Protein AF-A0A8T5BMP2-F1 (afdb_monomer)

Solvent-accessible surface area (backbone atoms only — not comparable to full-atom values): 4006 Å² total; per-residue (Å²): 104,77,72,52,54,52,51,52,54,48,54,50,52,52,52,53,50,54,56,46,53,35,49,52,54,46,49,53,54,52,50,50,51,53,55,53,44,54,49,42,44,50,50,32,56,72,77,39,62,92,52,86,57,45,62,56,62,49,52,57,47,49,53,54,50,53,49,46,72,73,78,92

Mean predicted aligned error: 5.68 Å

Sequence (72 aa):
MKKEILLEDFKKAWKEVEVKEAKEGFLAHLTAYIIVNAFLIFVNLWTGPGKIWFVWPLAGWAIGLAFHGYFQ

pLDDT: mean 90.31, std 7.04, range [63.81, 98.06]

Secondary structure (DSSP, 8-state):
-HHHHHHHHHHHHHHHHHHHHHHHHHHHHHHHHHHHHHHHHHHHHHH-TTS--THHHHHHHHHHHHHHHHH-

Foldseek 3Di:
DVVVVVVVVVVVVVVVVVVVVLVVVLVVLVVCLVVVLVVVQVCCCVPPVPDPPSVVSNVVSVVVSVCSNVPD

Structure (mmCIF, N/CA/C/O backbone):
data_AF-A0A8T5BMP2-F1
#
_entry.id   AF-A0A8T5BMP2-F1
#
loop_
_atom_site.group_PDB
_atom_site.id
_atom_site.type_symbol
_atom_site.label_atom_id
_atom_site.label_alt_id
_atom_site.label_comp_id
_atom_site.label_asym_id
_atom_site.label_entity_id
_atom_site.label_seq_id
_atom_site.pdbx_PDB_ins_code
_atom_site.Cartn_x
_atom_site.Cartn_y
_atom_site.Cartn_z
_atom_site.occupancy
_atom_site.B_iso_or_equiv
_atom_site.auth_seq_id
_atom_site.auth_comp_id
_atom_site.auth_asym_id
_atom_site.auth_atom_id
_atom_site.pdbx_PDB_model_num
ATOM 1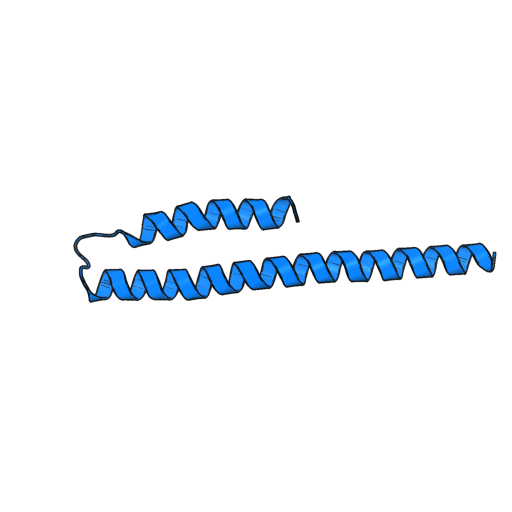 N N . MET A 1 1 ? 24.740 -5.045 -40.695 1.00 71.94 1 MET A N 1
ATOM 2 C CA . MET A 1 1 ? 24.504 -6.487 -40.437 1.00 71.94 1 MET A CA 1
ATOM 3 C C . MET A 1 1 ? 25.014 -6.982 -39.075 1.00 71.94 1 MET A C 1
ATOM 5 O O . MET A 1 1 ? 24.253 -6.875 -38.134 1.00 71.94 1 MET A O 1
ATOM 9 N N . LYS A 1 2 ? 26.258 -7.467 -38.875 1.00 81.25 2 LYS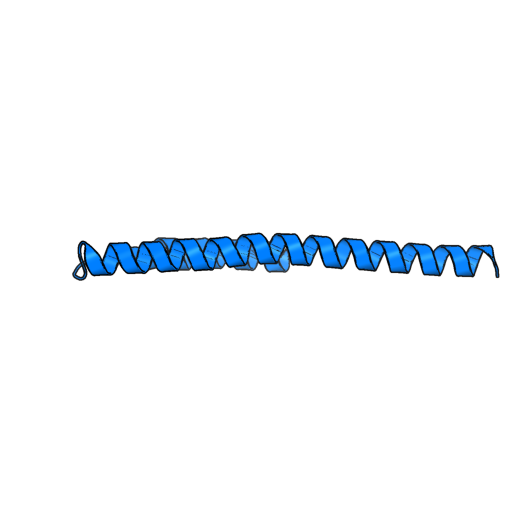 A N 1
ATOM 10 C CA . LYS A 1 2 ? 26.660 -8.098 -37.582 1.00 81.25 2 LYS A CA 1
ATOM 11 C C . LYS A 1 2 ? 26.581 -7.165 -36.355 1.00 81.25 2 LYS A C 1
ATOM 13 O O . LYS A 1 2 ? 26.103 -7.565 -35.304 1.00 81.25 2 LYS A O 1
ATOM 18 N N . LYS A 1 3 ? 27.009 -5.904 -36.513 1.00 82.88 3 LYS A N 1
ATOM 19 C CA . LYS A 1 3 ? 26.917 -4.849 -35.479 1.00 82.88 3 LYS A CA 1
ATOM 20 C C . LYS A 1 3 ? 25.471 -4.438 -35.172 1.00 82.88 3 LYS A C 1
ATOM 22 O O . LYS A 1 3 ? 25.171 -3.990 -34.079 1.00 82.88 3 LYS A O 1
ATOM 27 N N . GLU A 1 4 ? 24.600 -4.584 -36.158 1.00 85.75 4 GLU A N 1
ATOM 28 C CA . GLU A 1 4 ? 23.189 -4.205 -36.105 1.00 85.75 4 GLU A CA 1
ATOM 29 C C . GLU A 1 4 ? 22.401 -5.247 -35.314 1.00 85.75 4 GLU A C 1
ATOM 31 O O . GLU A 1 4 ? 21.731 -4.901 -34.353 1.00 85.75 4 GLU A O 1
ATOM 36 N N . ILE A 1 5 ? 22.629 -6.527 -35.624 1.00 84.81 5 ILE A N 1
ATOM 37 C CA . ILE A 1 5 ? 22.105 -7.672 -34.869 1.00 84.81 5 ILE A CA 1
ATOM 38 C C . ILE A 1 5 ? 22.544 -7.588 -33.397 1.00 84.81 5 ILE A C 1
ATOM 40 O O . ILE A 1 5 ? 21.712 -7.670 -32.503 1.00 84.81 5 ILE A O 1
ATOM 44 N N . LEU A 1 6 ? 23.827 -7.297 -33.139 1.00 90.00 6 LEU A N 1
ATOM 45 C CA . LEU A 1 6 ? 24.353 -7.150 -31.776 1.00 90.00 6 LEU A CA 1
ATOM 46 C C . LEU A 1 6 ? 23.669 -6.024 -30.979 1.00 90.00 6 LEU A C 1
ATOM 48 O O . LEU A 1 6 ? 23.419 -6.173 -29.786 1.00 90.00 6 LEU A O 1
ATOM 52 N N . LEU A 1 7 ? 23.399 -4.882 -31.620 1.00 91.38 7 LEU A N 1
ATOM 53 C CA . LEU A 1 7 ? 22.740 -3.746 -30.971 1.00 91.38 7 LEU A CA 1
ATOM 54 C C . LEU A 1 7 ? 21.277 -4.052 -30.644 1.00 91.38 7 LEU A C 1
ATOM 56 O O . LEU A 1 7 ? 20.808 -3.651 -29.581 1.00 91.38 7 LEU A O 1
ATOM 60 N N . GLU A 1 8 ? 20.571 -4.745 -31.534 1.00 91.38 8 GLU A N 1
ATOM 61 C CA . GLU A 1 8 ? 19.184 -5.166 -31.314 1.00 91.38 8 GLU A CA 1
ATOM 62 C C . GLU A 1 8 ? 19.083 -6.170 -30.154 1.00 91.38 8 GLU A C 1
ATOM 64 O O . GLU A 1 8 ? 18.271 -5.975 -29.246 1.00 91.38 8 GLU A O 1
ATOM 69 N N . ASP A 1 9 ? 19.965 -7.173 -30.116 1.00 91.31 9 ASP A N 1
ATOM 70 C CA . ASP A 1 9 ? 20.013 -8.165 -29.035 1.00 91.31 9 ASP A CA 1
ATOM 71 C C . ASP A 1 9 ? 20.330 -7.515 -27.681 1.00 91.31 9 ASP A C 1
ATOM 73 O O . ASP A 1 9 ? 19.681 -7.805 -26.673 1.00 91.31 9 ASP A O 1
ATOM 77 N N . PHE A 1 10 ? 21.287 -6.581 -27.659 1.00 92.31 10 PHE A N 1
ATOM 78 C CA . PHE A 1 10 ? 21.640 -5.844 -26.448 1.00 92.31 10 PHE A CA 1
ATOM 79 C C . PHE A 1 10 ? 20.470 -4.979 -25.968 1.00 92.31 10 PHE A C 1
ATOM 81 O O . PHE A 1 10 ? 20.073 -5.084 -24.811 1.00 92.31 10 PHE A O 1
ATOM 88 N N . LYS A 1 11 ? 19.855 -4.174 -26.844 1.00 93.88 11 LYS A N 1
ATOM 89 C CA . LYS A 1 11 ? 18.688 -3.345 -26.483 1.00 93.88 11 LYS A CA 1
ATOM 90 C C . LYS A 1 11 ? 17.536 -4.183 -25.938 1.00 93.88 11 LYS A C 1
ATOM 92 O O . LYS A 1 11 ? 16.889 -3.771 -24.978 1.00 93.88 11 LYS A O 1
ATOM 97 N N . LYS A 1 12 ? 17.280 -5.348 -26.539 1.00 93.94 12 LYS A N 1
ATOM 98 C CA . LYS A 1 12 ? 16.244 -6.271 -26.079 1.00 93.94 12 LYS A CA 1
ATOM 99 C C . LYS A 1 12 ? 16.554 -6.798 -24.679 1.00 93.94 12 LYS A C 1
ATOM 101 O O . LYS A 1 12 ? 15.694 -6.697 -23.810 1.00 93.94 12 LYS A O 1
ATOM 106 N N . ALA A 1 13 ? 17.774 -7.281 -24.447 1.00 92.00 13 ALA A N 1
ATOM 107 C CA . ALA A 1 13 ? 18.194 -7.784 -23.141 1.00 92.00 13 ALA A CA 1
ATOM 108 C C . ALA A 1 13 ? 18.125 -6.700 -22.051 1.00 92.00 13 ALA A C 1
ATOM 110 O O . ALA A 1 13 ? 17.605 -6.952 -20.969 1.00 92.00 13 ALA A O 1
ATOM 111 N N . TRP A 1 14 ? 18.573 -5.475 -22.346 1.00 92.25 14 TRP A N 1
ATOM 112 C CA . TRP A 1 14 ? 18.462 -4.350 -21.410 1.00 92.25 14 TRP A CA 1
ATOM 113 C C . TRP A 1 14 ? 17.017 -4.017 -21.066 1.00 92.25 14 TRP A C 1
ATOM 115 O O . TRP A 1 14 ? 16.687 -3.871 -19.893 1.00 92.25 14 TRP A O 1
ATOM 125 N N . LYS A 1 15 ? 16.142 -3.967 -22.073 1.00 92.12 15 LYS A N 1
ATOM 126 C CA . LYS A 1 15 ? 14.715 -3.715 -21.863 1.00 92.12 15 LYS A CA 1
ATOM 127 C C . LYS A 1 15 ? 14.047 -4.824 -21.045 1.00 92.12 15 LYS A C 1
ATOM 129 O O . LYS A 1 15 ? 13.168 -4.546 -20.238 1.00 92.12 15 LYS A O 1
ATOM 134 N N . GLU A 1 16 ? 14.444 -6.080 -21.245 1.00 91.69 16 GLU A N 1
ATOM 135 C CA . GLU A 1 16 ? 13.948 -7.206 -20.446 1.00 91.69 16 GLU A CA 1
ATOM 136 C C . GLU A 1 16 ? 14.372 -7.101 -18.976 1.00 91.69 16 GLU A C 1
ATOM 138 O O . GLU A 1 16 ? 13.545 -7.347 -18.096 1.00 91.69 16 GLU A O 1
ATOM 143 N N . VAL A 1 17 ? 15.619 -6.701 -18.707 1.00 90.31 17 VAL A N 1
ATOM 144 C CA . VAL A 1 17 ? 16.125 -6.475 -17.343 1.00 90.31 17 VAL A CA 1
ATOM 145 C C . VAL A 1 17 ? 15.385 -5.319 -16.672 1.00 90.31 17 VAL A C 1
ATOM 147 O O . VAL A 1 17 ? 14.849 -5.507 -15.585 1.00 90.31 17 VAL A O 1
ATOM 150 N N . GLU A 1 18 ? 15.260 -4.175 -17.345 1.00 89.06 18 GLU A N 1
ATOM 151 C CA . GLU A 1 18 ? 14.575 -2.982 -16.824 1.00 89.06 18 GLU A CA 1
ATOM 152 C C . GLU A 1 18 ? 13.115 -3.281 -16.442 1.00 89.06 18 GLU A C 1
ATOM 154 O O . GLU A 1 18 ? 12.667 -2.990 -15.333 1.00 89.06 18 GLU A O 1
ATOM 159 N N . VAL A 1 19 ? 12.377 -3.969 -17.322 1.00 87.69 19 VAL A N 1
ATOM 160 C CA . VAL A 1 19 ? 10.991 -4.384 -17.047 1.00 87.69 19 VAL A CA 1
ATOM 161 C C . VAL A 1 19 ? 10.915 -5.358 -15.870 1.00 87.69 19 VAL A C 1
ATOM 163 O O . VAL A 1 19 ? 9.918 -5.376 -15.143 1.00 87.69 19 VAL A O 1
ATOM 166 N N . LYS A 1 20 ? 11.923 -6.214 -15.697 1.00 89.12 20 LYS A N 1
ATOM 167 C CA . LYS A 1 20 ? 11.956 -7.186 -14.605 1.00 89.12 20 LYS A CA 1
ATOM 168 C C . LYS A 1 20 ? 12.216 -6.503 -13.264 1.00 89.12 20 LYS A C 1
ATOM 170 O O . LYS A 1 20 ? 11.487 -6.779 -12.315 1.00 89.12 20 LYS A O 1
ATOM 175 N N . GLU A 1 21 ? 13.175 -5.586 -13.207 1.00 87.75 21 GLU A N 1
ATOM 176 C CA . GLU A 1 21 ? 13.498 -4.819 -11.999 1.00 87.75 21 GLU A CA 1
ATOM 177 C C . GLU A 1 21 ? 12.312 -3.963 -11.535 1.00 87.75 21 GLU A C 1
ATOM 179 O O . GLU A 1 21 ? 11.952 -4.005 -10.356 1.00 87.75 21 GLU A O 1
ATOM 184 N N . ALA 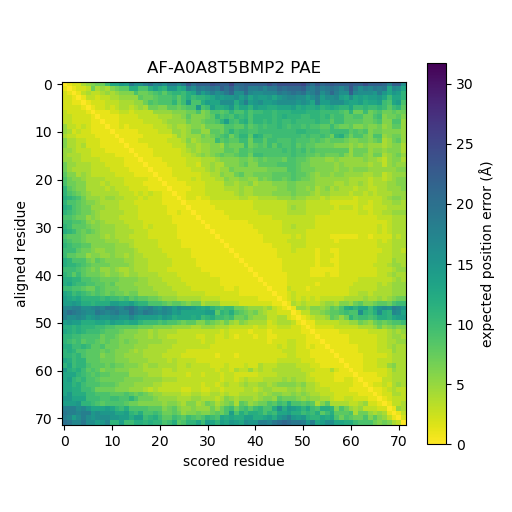A 1 22 ? 11.630 -3.275 -12.459 1.00 86.75 22 ALA A N 1
ATOM 185 C CA . ALA A 1 22 ? 10.426 -2.501 -12.145 1.00 86.75 22 ALA A CA 1
ATOM 186 C C . ALA A 1 22 ? 9.316 -3.381 -11.532 1.00 86.75 22 ALA A C 1
ATOM 188 O O . ALA A 1 22 ? 8.712 -3.041 -10.510 1.00 86.75 22 ALA A O 1
ATOM 189 N N . LYS A 1 23 ? 9.088 -4.573 -12.105 1.00 87.25 23 LYS A N 1
ATOM 190 C CA . LYS A 1 23 ? 8.108 -5.541 -11.584 1.00 87.25 23 LYS A CA 1
ATOM 191 C C . LYS A 1 23 ? 8.484 -6.070 -10.206 1.00 87.25 23 LYS A C 1
ATOM 193 O O . LYS A 1 23 ? 7.612 -6.172 -9.345 1.00 87.25 23 LYS A O 1
ATOM 198 N N . GLU A 1 24 ? 9.745 -6.440 -10.000 1.00 89.88 24 GLU A N 1
ATOM 199 C CA . GLU A 1 24 ? 10.222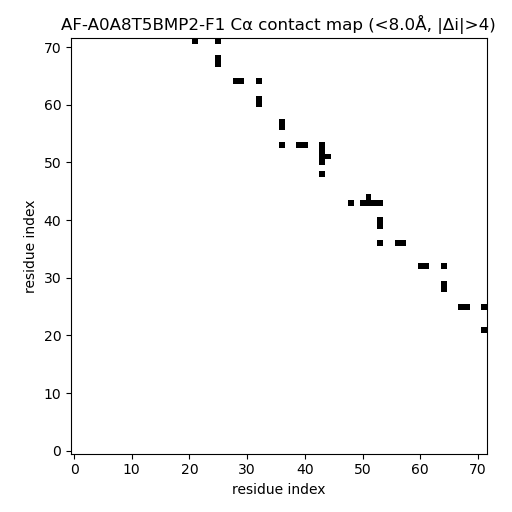 -6.966 -8.718 1.00 89.88 24 GLU A CA 1
ATOM 200 C C . GLU A 1 24 ? 10.107 -5.911 -7.608 1.00 89.88 24 GLU A C 1
ATOM 202 O O . GLU A 1 24 ? 9.602 -6.221 -6.524 1.00 89.88 24 GLU A O 1
ATOM 207 N N . GLY A 1 25 ? 10.458 -4.653 -7.898 1.00 87.69 25 GLY A N 1
ATOM 208 C CA . GLY A 1 25 ? 10.267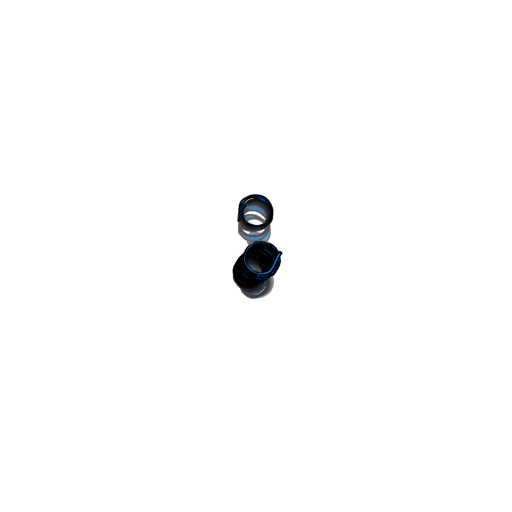 -3.529 -6.980 1.00 87.69 25 GLY A CA 1
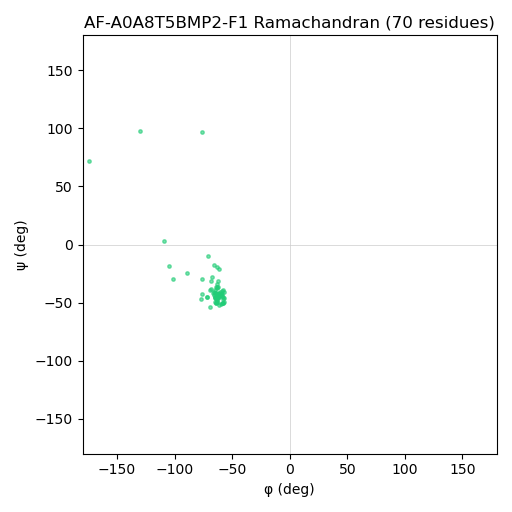ATOM 209 C C . GLY A 1 25 ? 8.797 -3.326 -6.605 1.00 87.69 25 GLY A C 1
ATOM 210 O O . GLY A 1 25 ? 8.449 -3.325 -5.422 1.00 87.69 25 GLY A O 1
ATOM 211 N N . PHE A 1 26 ? 7.906 -3.244 -7.597 1.00 90.50 26 PHE A N 1
ATOM 212 C CA . PHE A 1 26 ? 6.470 -3.092 -7.348 1.00 90.50 26 PHE A CA 1
ATOM 213 C C . PHE A 1 26 ? 5.885 -4.256 -6.529 1.00 90.50 26 PHE A C 1
ATOM 215 O O . PHE A 1 26 ? 5.122 -4.031 -5.585 1.00 90.50 26 PHE A O 1
ATOM 222 N N . LEU A 1 27 ? 6.263 -5.501 -6.841 1.00 91.50 27 LEU A N 1
ATOM 223 C CA . L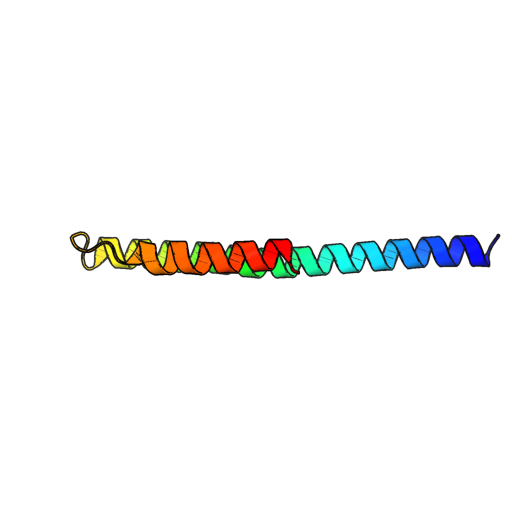EU A 1 27 ? 5.799 -6.684 -6.110 1.00 91.50 27 LEU A CA 1
ATOM 224 C C . LEU A 1 27 ? 6.234 -6.671 -4.642 1.00 91.50 27 LEU A C 1
ATOM 226 O O . LEU A 1 27 ? 5.452 -7.084 -3.781 1.00 91.50 27 LEU A O 1
ATOM 230 N N . ALA A 1 28 ? 7.435 -6.178 -4.335 1.00 91.75 28 ALA A N 1
ATOM 231 C CA . ALA A 1 28 ? 7.890 -6.032 -2.956 1.00 91.75 28 ALA A CA 1
ATOM 232 C C . ALA A 1 28 ? 6.993 -5.058 -2.170 1.00 91.75 28 ALA A C 1
ATOM 234 O O . ALA A 1 28 ? 6.532 -5.384 -1.071 1.00 91.75 28 ALA A O 1
ATOM 235 N N . HIS A 1 29 ? 6.667 -3.902 -2.758 1.00 92.38 29 HIS A N 1
ATOM 236 C CA . HIS A 1 29 ? 5.772 -2.918 -2.142 1.00 92.38 29 HIS A CA 1
ATOM 237 C C . HIS A 1 29 ? 4.334 -3.430 -2.006 1.00 92.38 29 HIS A C 1
ATOM 239 O O . HIS A 1 29 ? 3.719 -3.249 -0.954 1.00 92.38 29 HIS A O 1
ATOM 245 N N . LEU A 1 30 ? 3.810 -4.119 -3.023 1.00 94.62 30 LEU A N 1
ATOM 246 C CA . LEU A 1 30 ? 2.485 -4.740 -2.976 1.00 94.62 30 LEU A CA 1
ATOM 247 C C . LEU A 1 30 ? 2.409 -5.815 -1.882 1.00 94.62 30 LEU A C 1
ATOM 249 O O . LEU A 1 30 ? 1.437 -5.874 -1.129 1.00 94.62 30 LEU A O 1
ATOM 253 N N . THR A 1 31 ? 3.447 -6.639 -1.756 1.00 95.56 31 THR A N 1
ATOM 254 C CA . THR A 1 31 ? 3.518 -7.683 -0.726 1.00 95.56 31 THR A CA 1
ATOM 255 C C . THR A 1 31 ? 3.535 -7.068 0.671 1.00 95.56 31 THR A C 1
ATOM 257 O O . THR A 1 31 ? 2.750 -7.470 1.533 1.00 95.56 31 THR A O 1
ATOM 260 N N . ALA A 1 32 ? 4.367 -6.044 0.889 1.00 95.56 32 ALA A N 1
ATOM 261 C CA . ALA A 1 32 ? 4.399 -5.309 2.150 1.00 95.56 32 ALA A CA 1
ATOM 262 C C . ALA A 1 32 ? 3.040 -4.660 2.464 1.00 95.56 32 ALA A C 1
ATOM 264 O O . ALA A 1 32 ? 2.558 -4.763 3.593 1.00 95.56 32 ALA A O 1
ATOM 265 N N . TYR A 1 33 ? 2.391 -4.057 1.462 1.00 96.19 33 TYR A N 1
ATOM 266 C CA . TYR A 1 33 ? 1.063 -3.464 1.599 1.00 96.19 33 TYR A CA 1
ATOM 267 C C . TYR A 1 33 ? 0.031 -4.483 2.095 1.00 96.19 33 TYR A C 1
ATOM 269 O O . TYR A 1 33 ? -0.678 -4.201 3.062 1.00 96.19 33 TYR A O 1
ATOM 277 N N . ILE A 1 34 ? -0.031 -5.667 1.480 1.00 97.06 34 ILE A N 1
ATOM 278 C CA . ILE A 1 34 ? -0.994 -6.714 1.850 1.00 97.06 34 ILE A CA 1
ATOM 279 C C . ILE A 1 34 ? -0.730 -7.216 3.272 1.00 97.06 34 ILE A C 1
ATOM 281 O O . ILE A 1 34 ? -1.654 -7.259 4.084 1.00 97.06 34 ILE A O 1
ATOM 285 N N . ILE A 1 35 ? 0.520 -7.569 3.590 1.00 98.06 35 ILE A N 1
ATOM 286 C CA . ILE A 1 35 ? 0.877 -8.163 4.888 1.00 98.06 35 ILE A CA 1
ATOM 287 C C . ILE A 1 35 ? 0.604 -7.180 6.028 1.00 98.06 35 ILE A C 1
ATOM 289 O O . ILE A 1 35 ? -0.056 -7.533 7.008 1.00 98.06 35 ILE A O 1
ATOM 293 N N . VAL A 1 36 ? 1.078 -5.939 5.895 1.00 97.62 36 VAL A N 1
ATOM 294 C CA . VAL A 1 36 ? 0.917 -4.923 6.941 1.00 97.62 36 VAL A CA 1
ATOM 295 C C . VAL A 1 36 ? -0.556 -4.581 7.132 1.00 97.62 36 VAL A C 1
ATOM 297 O O . VAL A 1 36 ? -1.027 -4.555 8.267 1.00 97.62 36 VAL A O 1
ATOM 300 N N . ASN A 1 37 ? -1.322 -4.372 6.058 1.00 97.56 37 ASN A N 1
ATOM 301 C CA . ASN A 1 37 ? -2.735 -4.028 6.204 1.00 97.56 37 ASN A CA 1
ATOM 302 C C . ASN A 1 37 ? -3.572 -5.185 6.751 1.00 97.56 37 ASN A C 1
ATOM 304 O O . ASN A 1 37 ? -4.430 -4.942 7.596 1.00 97.56 37 ASN A O 1
ATOM 308 N N . ALA A 1 38 ? -3.303 -6.432 6.353 1.00 97.69 38 ALA A N 1
ATOM 309 C CA . ALA A 1 38 ? -3.962 -7.595 6.946 1.00 97.69 38 ALA A CA 1
ATOM 310 C C . ALA A 1 38 ? -3.712 -7.666 8.462 1.00 97.69 38 ALA A C 1
ATOM 312 O O . ALA A 1 38 ? -4.646 -7.880 9.239 1.00 97.69 38 ALA A O 1
ATOM 313 N N . PHE A 1 39 ? -2.474 -7.405 8.893 1.00 97.75 39 PHE A N 1
ATOM 314 C CA . PHE A 1 39 ? -2.128 -7.325 10.309 1.00 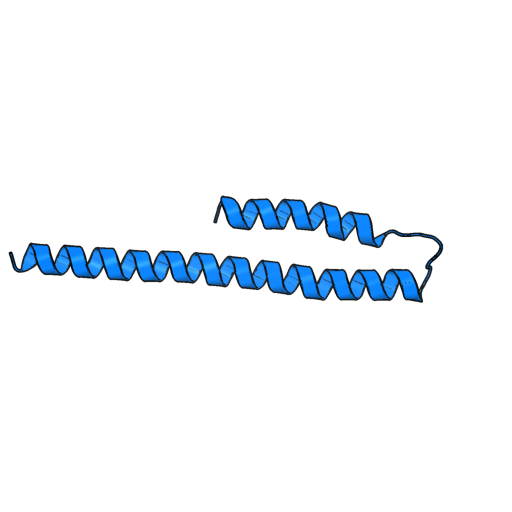97.75 39 PHE A CA 1
ATOM 315 C C . PHE A 1 39 ? -2.856 -6.177 11.028 1.00 97.75 39 PHE A C 1
ATOM 317 O O . PHE A 1 39 ? -3.433 -6.393 12.092 1.00 97.75 39 PHE A O 1
ATOM 324 N N . LEU A 1 40 ? -2.896 -4.972 10.451 1.00 96.88 40 LEU A N 1
ATOM 325 C CA . LEU A 1 40 ? -3.586 -3.825 11.059 1.00 96.88 40 LEU A CA 1
ATOM 326 C C . LEU A 1 40 ? -5.102 -4.035 11.152 1.00 96.88 40 LEU A C 1
ATOM 328 O O . LEU A 1 40 ? -5.699 -3.683 12.169 1.00 96.88 40 LEU A O 1
ATOM 332 N N . ILE A 1 41 ? -5.716 -4.645 10.134 1.00 96.50 41 ILE A N 1
ATOM 333 C CA . ILE A 1 41 ? -7.127 -5.056 10.161 1.00 96.50 41 ILE A CA 1
ATOM 334 C C . ILE A 1 41 ? -7.362 -6.003 11.338 1.00 96.50 41 ILE A C 1
ATOM 336 O O . ILE A 1 41 ? -8.260 -5.764 12.146 1.00 96.50 41 ILE A O 1
ATOM 340 N N . PHE A 1 42 ? -6.531 -7.041 11.467 1.00 97.00 42 PHE A N 1
ATOM 341 C CA . PHE A 1 42 ? -6.631 -7.998 12.564 1.00 97.00 42 PHE A CA 1
ATOM 342 C C . PHE A 1 42 ? -6.514 -7.309 13.929 1.00 97.00 42 PHE A C 1
ATOM 344 O O . PHE A 1 42 ? -7.392 -7.474 14.775 1.00 97.00 42 PHE A O 1
ATOM 351 N N . VAL A 1 43 ? -5.483 -6.481 14.128 1.00 96.69 43 VAL A N 1
ATOM 352 C CA . VAL A 1 43 ? -5.278 -5.739 15.381 1.00 96.69 43 VAL A CA 1
ATOM 353 C C . VAL A 1 43 ? -6.477 -4.853 15.690 1.00 96.69 43 VAL A C 1
ATOM 355 O O . VAL A 1 43 ? -6.949 -4.843 16.827 1.00 96.69 43 VAL A O 1
ATOM 358 N N . ASN A 1 44 ? -6.998 -4.120 14.708 1.00 96.19 44 ASN A N 1
ATOM 359 C CA . ASN A 1 44 ? -8.122 -3.228 14.934 1.00 96.19 44 ASN A CA 1
ATOM 360 C C . ASN A 1 44 ? -9.381 -3.990 15.369 1.00 96.19 44 ASN A C 1
ATOM 362 O O . ASN A 1 44 ? -10.016 -3.596 16.351 1.00 96.19 44 ASN A O 1
ATOM 366 N N . LEU A 1 45 ? -9.724 -5.071 14.668 1.00 94.81 45 LEU A N 1
ATOM 367 C CA . LEU A 1 45 ? -10.912 -5.863 14.982 1.00 94.81 45 LEU A CA 1
ATOM 368 C C . LEU A 1 45 ? -10.771 -6.613 16.312 1.00 94.81 45 LEU A C 1
ATOM 370 O O . LEU A 1 45 ? -11.763 -6.776 17.017 1.00 94.81 45 LEU A O 1
ATOM 374 N N . TRP A 1 46 ? -9.552 -7.015 16.681 1.00 95.88 46 TRP A N 1
ATOM 375 C CA . TRP A 1 46 ? -9.276 -7.711 17.939 1.00 95.88 46 TRP A CA 1
ATOM 376 C C . TRP A 1 46 ? -9.280 -6.782 19.159 1.00 95.88 46 TRP A C 1
ATOM 378 O O . TRP A 1 46 ? -9.813 -7.128 20.209 1.00 95.88 46 TRP A O 1
ATOM 388 N N . THR A 1 47 ? -8.677 -5.598 19.040 1.00 92.75 47 THR A N 1
ATOM 389 C CA . THR A 1 47 ? -8.470 -4.685 20.182 1.00 92.75 47 THR A CA 1
ATOM 390 C C . THR A 1 47 ? -9.626 -3.721 20.418 1.00 92.75 47 THR A C 1
ATOM 392 O O . THR A 1 47 ? -9.804 -3.237 21.535 1.00 92.75 47 THR A O 1
ATOM 395 N N . GLY A 1 48 ? -10.416 -3.414 19.391 1.00 86.44 48 GLY A N 1
ATOM 396 C CA . GLY A 1 48 ? -11.440 -2.382 19.491 1.00 86.44 48 GLY A CA 1
ATOM 397 C C . GLY A 1 48 ? -12.302 -2.295 18.238 1.00 86.44 48 GLY A C 1
ATOM 398 O O . GLY A 1 48 ? -12.203 -1.300 17.515 1.00 86.44 48 GLY A O 1
ATOM 399 N N . PRO A 1 49 ? -13.189 -3.277 17.990 1.00 82.38 49 PRO A N 1
ATOM 400 C CA . PRO A 1 49 ? -14.005 -3.322 16.775 1.00 82.38 49 PRO A CA 1
ATOM 401 C C . PRO A 1 49 ? -14.971 -2.132 16.651 1.00 82.38 49 PRO A C 1
ATOM 403 O O . PRO A 1 49 ? -15.406 -1.804 15.553 1.00 82.38 49 PRO A O 1
ATOM 406 N N . GLY A 1 50 ? -15.274 -1.438 17.756 1.00 86.75 50 GLY A N 1
ATOM 407 C CA . GLY A 1 50 ? -16.112 -0.235 17.758 1.00 86.75 50 GLY A CA 1
ATOM 408 C C . GLY A 1 50 ? -15.460 1.011 17.143 1.00 86.75 50 GLY A C 1
ATOM 409 O O . GLY A 1 50 ? -16.146 2.010 16.939 1.00 86.75 50 GLY A O 1
ATOM 410 N N . LYS A 1 51 ? -14.153 0.987 16.847 1.00 87.44 51 LYS A N 1
ATOM 411 C CA . LYS A 1 51 ? -13.449 2.089 16.177 1.00 87.44 51 LYS A CA 1
ATOM 412 C C . LYS A 1 51 ? -12.644 1.562 15.000 1.00 87.44 51 LYS A C 1
ATOM 414 O O . LYS A 1 51 ? -11.523 1.112 15.187 1.00 87.44 51 LYS A O 1
ATOM 419 N N . ILE A 1 52 ? -13.189 1.665 13.793 1.00 94.06 52 ILE A N 1
ATOM 420 C CA . ILE A 1 52 ? -12.513 1.250 12.559 1.00 94.06 52 ILE A CA 1
ATOM 421 C C . ILE A 1 52 ? -11.457 2.300 12.174 1.00 94.06 52 ILE A C 1
ATOM 423 O O . ILE A 1 52 ? -11.776 3.321 11.567 1.00 94.06 52 ILE A O 1
ATOM 427 N N . TRP A 1 53 ? -10.198 2.074 12.542 1.00 94.19 53 TRP A N 1
ATOM 428 C CA . TRP A 1 53 ? -9.073 2.952 12.205 1.00 94.19 53 TRP A CA 1
ATOM 429 C C . TRP A 1 53 ? -8.170 2.385 11.107 1.00 94.19 53 TRP A C 1
ATOM 431 O O . TRP A 1 53 ? -7.463 3.168 10.477 1.00 94.19 53 TRP A O 1
ATOM 441 N N . PHE A 1 54 ? -8.205 1.074 10.820 1.00 94.88 54 PHE A N 1
ATOM 442 C CA . PHE A 1 54 ? -7.349 0.470 9.781 1.00 94.88 54 PHE A CA 1
ATOM 443 C C . PHE A 1 54 ? -7.611 1.042 8.374 1.00 94.88 54 PHE A C 1
ATOM 445 O O . PHE A 1 54 ? -6.756 0.952 7.498 1.00 94.88 54 PHE A O 1
ATOM 452 N N . VAL A 1 55 ? -8.782 1.647 8.145 1.00 95.12 55 VAL A N 1
ATOM 453 C CA . VAL A 1 55 ? -9.170 2.239 6.854 1.00 95.12 55 VAL A CA 1
ATOM 454 C C . VAL A 1 55 ? -8.253 3.382 6.426 1.00 95.12 55 VAL A C 1
ATOM 456 O O . VAL A 1 55 ? -8.018 3.557 5.234 1.00 95.12 55 VAL A O 1
ATOM 459 N N . TRP A 1 56 ? -7.697 4.131 7.381 1.00 95.19 56 TRP A N 1
ATOM 460 C CA . TRP A 1 56 ? -6.811 5.259 7.099 1.00 95.19 56 TRP A CA 1
ATOM 461 C C . TRP A 1 56 ? -5.457 4.819 6.521 1.00 95.19 56 TRP A C 1
ATOM 463 O O . TRP A 1 56 ? -5.120 5.290 5.433 1.00 95.19 56 TRP A O 1
ATOM 473 N N . PRO A 1 57 ? -4.689 3.904 7.158 1.00 94.31 57 PRO A N 1
ATOM 474 C CA . PRO A 1 57 ? -3.483 3.356 6.544 1.00 94.31 57 PRO A CA 1
ATOM 475 C C . PRO A 1 57 ? -3.793 2.564 5.268 1.00 94.31 57 PRO A C 1
ATOM 477 O O . PRO A 1 57 ? -3.058 2.715 4.295 1.00 94.31 57 PRO A O 1
ATOM 480 N N . LEU A 1 58 ? -4.904 1.815 5.213 1.00 95.12 58 LEU A N 1
ATOM 481 C CA . LEU A 1 58 ? -5.301 1.064 4.016 1.00 95.12 58 LEU A CA 1
ATOM 482 C C . LEU A 1 58 ? -5.480 1.980 2.798 1.00 95.12 58 LEU A C 1
ATOM 484 O O . LEU A 1 58 ? -4.894 1.717 1.747 1.00 95.12 58 LEU A O 1
ATOM 488 N N . ALA A 1 59 ? -6.249 3.063 2.942 1.00 95.19 59 ALA A N 1
ATOM 489 C CA . ALA A 1 59 ? -6.503 4.020 1.868 1.00 95.19 59 ALA A CA 1
ATOM 490 C C . ALA A 1 59 ? -5.270 4.882 1.554 1.00 95.19 59 ALA A C 1
ATOM 492 O O . ALA A 1 59 ? -4.910 5.040 0.388 1.00 95.19 59 ALA A O 1
ATOM 493 N N . GLY A 1 60 ? -4.589 5.404 2.579 1.00 94.44 60 GLY A N 1
ATOM 494 C CA . GLY A 1 60 ? -3.410 6.253 2.397 1.00 94.44 60 GLY A CA 1
ATOM 495 C C . GLY A 1 60 ? -2.269 5.526 1.686 1.00 94.44 60 GLY A C 1
ATOM 496 O O . GLY A 1 60 ? -1.666 6.065 0.758 1.00 94.44 60 GLY A O 1
ATOM 497 N N . TRP A 1 61 ? -2.002 4.274 2.063 1.00 94.19 61 TRP A N 1
ATOM 498 C CA . TRP A 1 61 ? -0.972 3.474 1.403 1.00 94.19 61 TRP A CA 1
ATOM 499 C C . TRP A 1 61 ? -1.417 2.937 0.040 1.00 94.19 61 TRP A C 1
ATOM 501 O O . TRP A 1 61 ? -0.567 2.804 -0.835 1.00 94.19 61 TRP A O 1
ATOM 511 N N . ALA A 1 62 ? -2.714 2.674 -0.183 1.00 93.12 62 ALA A N 1
ATOM 512 C CA . ALA A 1 62 ? -3.210 2.260 -1.503 1.00 93.12 62 ALA A CA 1
ATOM 513 C C . ALA A 1 62 ? -2.899 3.318 -2.564 1.00 93.12 62 ALA A C 1
ATOM 515 O O . ALA A 1 62 ? -2.490 2.989 -3.676 1.00 93.12 62 ALA A O 1
ATOM 516 N N . ILE A 1 63 ? -3.046 4.592 -2.191 1.00 92.69 63 ILE A N 1
ATOM 517 C CA . ILE A 1 63 ? -2.696 5.722 -3.047 1.00 92.69 63 ILE A CA 1
ATOM 518 C C . ILE A 1 63 ? -1.194 5.683 -3.362 1.00 92.69 63 ILE A C 1
ATOM 520 O O . ILE A 1 63 ? -0.824 5.666 -4.532 1.00 92.69 63 ILE A O 1
ATOM 524 N N . GLY A 1 64 ? -0.327 5.587 -2.347 1.00 88.81 64 GLY A N 1
ATOM 525 C CA . GLY A 1 64 ? 1.128 5.504 -2.545 1.00 88.81 64 GLY A CA 1
ATOM 526 C C . GLY A 1 64 ? 1.565 4.321 -3.421 1.00 88.81 64 GLY A C 1
ATOM 527 O O . GLY A 1 64 ? 2.424 4.476 -4.288 1.00 88.81 64 GLY A O 1
ATOM 528 N N . LEU A 1 65 ? 0.921 3.164 -3.259 1.00 91.12 65 LEU A N 1
ATOM 529 C CA . LEU A 1 65 ? 1.170 1.977 -4.074 1.00 91.12 65 LEU A CA 1
ATOM 530 C C . LEU A 1 65 ? 0.757 2.184 -5.540 1.00 91.12 65 LEU A C 1
ATOM 532 O O . LEU A 1 65 ? 1.492 1.783 -6.442 1.00 91.12 65 LEU A O 1
ATOM 536 N N . ALA A 1 66 ? -0.382 2.841 -5.787 1.00 88.00 66 ALA A N 1
ATOM 537 C CA . ALA A 1 66 ? -0.820 3.185 -7.139 1.00 88.00 66 ALA A CA 1
ATOM 538 C C . ALA A 1 66 ? 0.155 4.157 -7.826 1.00 88.00 66 ALA A C 1
ATOM 540 O O . ALA A 1 66 ? 0.419 4.018 -9.019 1.00 88.00 66 ALA A O 1
ATOM 541 N N . PHE A 1 67 ? 0.737 5.096 -7.072 1.00 86.81 67 PHE A N 1
ATOM 542 C CA . PHE A 1 67 ? 1.785 5.980 -7.582 1.00 86.81 67 PHE A CA 1
ATOM 543 C C . PHE A 1 67 ? 3.066 5.209 -7.936 1.00 86.81 67 PHE A C 1
ATOM 545 O O . PHE A 1 67 ? 3.613 5.428 -9.011 1.00 86.81 67 PHE A O 1
ATOM 552 N N . HIS A 1 68 ? 3.526 4.269 -7.105 1.00 79.81 68 HIS A N 1
ATOM 553 C CA . HIS A 1 68 ? 4.680 3.433 -7.468 1.00 79.81 68 HIS A CA 1
ATO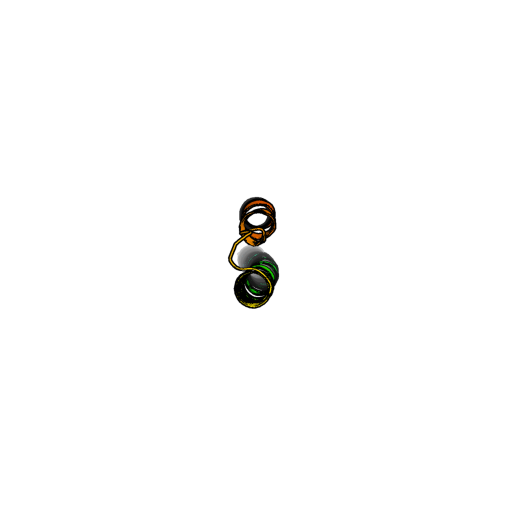M 554 C C . HIS A 1 68 ? 4.427 2.587 -8.719 1.00 79.81 68 HIS A C 1
ATOM 556 O O . HIS A 1 68 ? 5.265 2.570 -9.605 1.00 79.81 68 HIS A O 1
ATOM 562 N N . GLY A 1 69 ? 3.256 1.959 -8.855 1.00 75.81 69 GLY A N 1
ATOM 563 C CA . GLY A 1 69 ? 2.953 1.151 -10.043 1.00 75.81 69 GLY A CA 1
ATOM 564 C C . GLY A 1 69 ? 2.848 1.937 -11.359 1.00 75.81 69 GLY A C 1
ATOM 565 O O . GLY A 1 69 ? 2.890 1.330 -12.424 1.00 75.81 69 GLY A O 1
ATOM 566 N N . TYR A 1 70 ? 2.679 3.262 -11.299 1.00 70.38 70 TYR A N 1
ATOM 567 C CA . TYR A 1 70 ? 2.571 4.122 -12.482 1.00 70.38 70 TYR A CA 1
ATOM 568 C C . TYR A 1 70 ? 3.868 4.881 -12.806 1.00 70.38 70 TYR A C 1
ATOM 570 O O . TYR A 1 70 ? 4.114 5.192 -13.970 1.00 70.38 70 TYR A O 1
ATOM 578 N N . PHE A 1 71 ? 4.682 5.208 -11.797 1.00 67.62 71 PHE A N 1
ATOM 579 C CA . PHE A 1 71 ? 5.865 6.067 -11.944 1.00 67.62 71 PHE A CA 1
ATOM 580 C C . PHE A 1 71 ? 7.214 5.333 -11.807 1.00 67.62 71 PHE A C 1
ATOM 582 O O . PHE A 1 71 ? 8.249 5.999 -11.860 1.00 67.62 71 PHE A O 1
ATOM 589 N N . GLN A 1 72 ? 7.217 4.009 -11.629 1.00 63.81 72 GLN A N 1
ATOM 590 C CA . GLN A 1 72 ? 8.404 3.171 -11.401 1.00 63.81 72 GLN A CA 1
ATOM 591 C C . GLN A 1 72 ? 8.473 2.028 -12.417 1.00 63.81 72 GLN A C 1
ATOM 593 O O . GLN A 1 72 ? 9.608 1.678 -12.804 1.00 63.81 72 GLN A O 1
#

Radius of gyration: 20.21 Å; Cα contacts (8 Å, |Δi|>4): 20; chains: 1; bounding box: 43×14×61 Å